Protein AF-A0A0Q6EUJ0-F1 (afdb_monomer_lite)

Sequence (81 aa):
MIQIANKSSSSLKHDFYVEQAAQCGADAARSSLHNVRERCLRAEAAWLAMAALSAAGERSRTEAAEGRLLAESTPTFGRFA

Structure (mmCIF, N/CA/C/O backbone):
data_AF-A0A0Q6EUJ0-F1
#
_entry.id   AF-A0A0Q6EUJ0-F1
#
loop_
_atom_site.group_PDB
_atom_site.id
_atom_site.type_symbol
_atom_site.label_atom_id
_atom_site.label_alt_id
_atom_site.label_comp_id
_atom_site.label_asym_id
_atom_site.label_entity_id
_atom_site.label_seq_id
_atom_site.pdbx_PDB_ins_code
_atom_site.Cartn_x
_atom_site.Cartn_y
_atom_site.Cartn_z
_atom_site.occupancy
_atom_site.B_iso_or_equiv
_atom_site.auth_seq_id
_atom_site.auth_comp_id
_atom_site.auth_asym_id
_atom_site.auth_atom_id
_atom_site.pdbx_PDB_model_num
ATOM 1 N N . MET A 1 1 ? 29.828 -17.341 1.843 1.00 40.03 1 MET A N 1
ATOM 2 C CA . MET A 1 1 ? 29.682 -16.597 0.575 1.00 40.03 1 MET A CA 1
ATOM 3 C C . MET A 1 1 ? 28.290 -15.982 0.582 1.00 40.03 1 MET A C 1
ATOM 5 O O . MET A 1 1 ? 27.328 -16.677 0.294 1.00 40.03 1 MET A O 1
ATOM 9 N N . ILE A 1 2 ? 28.153 -14.750 1.078 1.00 36.81 2 ILE A N 1
ATOM 10 C CA . ILE A 1 2 ? 26.842 -14.104 1.239 1.00 36.81 2 ILE A CA 1
ATOM 11 C C . ILE A 1 2 ? 26.617 -13.253 -0.006 1.00 36.81 2 ILE A C 1
ATOM 13 O O . ILE A 1 2 ? 27.341 -12.286 -0.230 1.00 36.81 2 ILE A O 1
ATOM 17 N N . GLN A 1 3 ? 25.65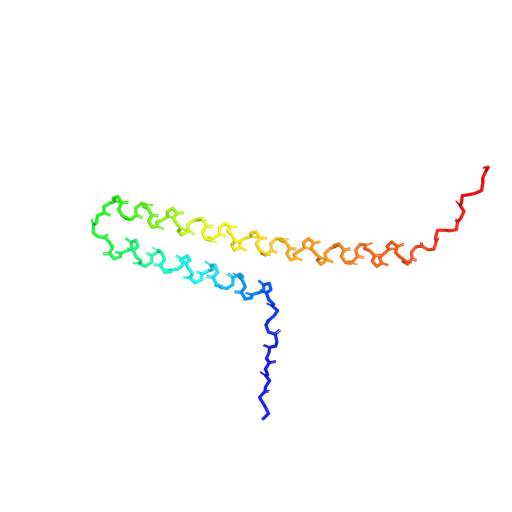8 -13.647 -0.842 1.00 46.94 3 GLN A N 1
ATOM 18 C CA . GLN A 1 3 ? 25.213 -12.814 -1.950 1.00 46.94 3 GLN A CA 1
ATOM 19 C C . GLN A 1 3 ? 24.354 -11.687 -1.384 1.00 46.94 3 GLN A C 1
ATOM 21 O O . GLN A 1 3 ? 23.207 -11.893 -0.996 1.00 46.94 3 GLN A O 1
ATOM 26 N N . ILE A 1 4 ? 24.929 -10.491 -1.310 1.00 52.12 4 ILE A N 1
ATOM 27 C CA . ILE A 1 4 ? 24.169 -9.272 -1.060 1.00 52.12 4 ILE A CA 1
ATOM 28 C C . ILE A 1 4 ? 23.495 -8.946 -2.390 1.00 52.12 4 ILE A C 1
ATOM 30 O O . ILE A 1 4 ? 24.101 -8.342 -3.272 1.00 52.12 4 ILE A O 1
ATOM 34 N N . ALA A 1 5 ? 22.267 -9.434 -2.574 1.00 56.06 5 ALA A N 1
ATOM 35 C CA . ALA A 1 5 ? 21.430 -9.025 -3.690 1.00 56.06 5 ALA A CA 1
ATOM 36 C C . ALA A 1 5 ? 21.274 -7.502 -3.604 1.00 56.06 5 ALA A C 1
ATOM 38 O O . ALA A 1 5 ? 20.613 -6.989 -2.701 1.00 56.06 5 ALA A O 1
ATOM 39 N N . ASN A 1 6 ? 21.950 -6.774 -4.495 1.00 58.78 6 ASN A N 1
ATOM 40 C CA . ASN A 1 6 ? 21.885 -5.321 -4.554 1.00 58.78 6 ASN A CA 1
ATOM 41 C C . ASN A 1 6 ? 20.477 -4.923 -5.011 1.00 58.78 6 ASN A C 1
ATOM 43 O O . ASN A 1 6 ? 20.195 -4.826 -6.204 1.00 58.78 6 ASN A O 1
ATOM 47 N N . LYS A 1 7 ? 19.560 -4.786 -4.053 1.00 56.41 7 LYS A N 1
ATOM 48 C CA . LYS A 1 7 ? 18.176 -4.388 -4.289 1.00 56.41 7 LYS A CA 1
ATOM 49 C C . LYS A 1 7 ? 18.194 -2.935 -4.764 1.00 56.41 7 LYS A C 1
ATOM 51 O O . LYS A 1 7 ? 18.468 -2.022 -3.988 1.00 56.41 7 LYS A O 1
ATOM 56 N N . SER A 1 8 ? 17.944 -2.722 -6.053 1.00 62.19 8 SER A N 1
ATOM 57 C CA . SER A 1 8 ? 17.915 -1.391 -6.660 1.00 62.19 8 SER A CA 1
ATOM 58 C C . SER A 1 8 ? 16.984 -0.452 -5.881 1.00 62.19 8 SER A C 1
ATOM 60 O O . SER A 1 8 ? 15.889 -0.850 -5.481 1.00 62.19 8 SER A O 1
ATOM 62 N N . SER A 1 9 ? 17.382 0.815 -5.714 1.00 64.88 9 SER A N 1
ATOM 63 C CA . SER A 1 9 ? 16.631 1.831 -4.945 1.00 64.88 9 SER A CA 1
ATOM 64 C C . SER A 1 9 ? 15.149 1.951 -5.353 1.00 64.88 9 SER A C 1
ATOM 66 O O . SER A 1 9 ? 14.293 2.224 -4.516 1.00 64.88 9 SER A O 1
ATOM 68 N N . SER A 1 10 ? 14.825 1.685 -6.622 1.00 67.69 10 SER A N 1
ATOM 69 C CA . SER A 1 10 ? 13.453 1.653 -7.153 1.00 67.69 10 SER A CA 1
ATOM 70 C C . SER A 1 10 ? 12.610 0.496 -6.583 1.00 67.69 10 SER A C 1
ATOM 72 O O . SER A 1 10 ? 11.481 0.712 -6.145 1.00 67.69 10 SER A O 1
ATOM 74 N N . SER A 1 11 ? 13.186 -0.709 -6.483 1.00 79.81 11 SER A N 1
ATOM 75 C CA . SER A 1 11 ? 12.531 -1.876 -5.870 1.00 79.81 11 SER A CA 1
ATOM 76 C C . SER A 1 11 ? 12.354 -1.702 -4.361 1.00 79.81 11 SER A C 1
ATOM 78 O O . SER A 1 11 ? 11.325 -2.104 -3.832 1.00 79.81 11 SER A O 1
ATOM 80 N N . LEU A 1 12 ? 13.293 -1.036 -3.678 1.00 84.94 12 LEU A N 1
ATOM 81 C CA . LEU A 1 12 ? 13.142 -0.698 -2.256 1.00 84.94 12 LEU A CA 1
ATOM 82 C C . LEU A 1 12 ? 11.951 0.238 -2.006 1.00 84.94 12 LEU A C 1
ATOM 84 O O . LEU A 1 12 ? 11.217 0.056 -1.039 1.00 84.94 12 LEU A O 1
ATOM 88 N N . LYS A 1 13 ? 11.728 1.225 -2.886 1.00 87.75 13 LYS A N 1
ATOM 89 C CA . LYS A 1 13 ? 10.575 2.135 -2.777 1.00 87.75 13 LYS A CA 1
ATOM 90 C C . LYS A 1 13 ? 9.252 1.414 -3.009 1.00 87.75 13 LYS A C 1
ATOM 92 O O . LYS A 1 13 ? 8.299 1.667 -2.284 1.00 87.75 13 LYS A O 1
ATOM 97 N N . HIS A 1 14 ? 9.195 0.537 -4.010 1.00 90.25 14 HIS A N 1
ATOM 98 C CA . HIS A 1 14 ? 8.016 -0.289 -4.263 1.00 90.25 14 HIS A CA 1
ATOM 99 C C . HIS A 1 14 ? 7.648 -1.126 -3.033 1.00 90.25 14 HIS A C 1
ATOM 101 O O . HIS A 1 14 ? 6.518 -1.043 -2.557 1.00 90.25 14 HIS A O 1
ATOM 107 N N . ASP A 1 15 ? 8.611 -1.869 -2.491 1.00 90.62 15 ASP A N 1
ATOM 108 C CA . ASP A 1 15 ? 8.373 -2.766 -1.358 1.00 90.62 15 ASP A CA 1
ATOM 109 C C . ASP A 1 15 ? 7.957 -1.986 -0.107 1.00 90.62 15 ASP A C 1
ATOM 111 O O . ASP A 1 15 ? 6.998 -2.366 0.560 1.00 90.62 15 ASP A O 1
ATOM 115 N N . PHE A 1 16 ? 8.575 -0.826 0.136 1.00 93.31 16 PHE A N 1
ATOM 116 C CA . PHE A 1 16 ? 8.158 0.081 1.203 1.00 93.31 16 PHE A CA 1
ATOM 117 C C . PHE A 1 16 ? 6.690 0.517 1.064 1.00 93.31 16 PHE A C 1
ATOM 119 O O . PHE A 1 16 ? 5.943 0.502 2.040 1.00 93.31 16 PHE A O 1
ATOM 126 N N . TYR A 1 17 ? 6.247 0.897 -0.139 1.00 93.81 17 TYR A N 1
ATOM 127 C CA . TYR A 1 17 ? 4.852 1.293 -0.354 1.00 93.81 17 TYR A CA 1
ATOM 128 C C . TYR A 1 17 ? 3.879 0.124 -0.157 1.00 93.81 17 TYR A C 1
ATOM 130 O O . TYR A 1 17 ? 2.802 0.321 0.405 1.00 93.81 17 TYR A O 1
ATOM 138 N N . VAL A 1 18 ? 4.260 -1.092 -0.555 1.00 94.69 18 VAL A N 1
ATOM 139 C CA . VAL A 1 18 ? 3.452 -2.300 -0.320 1.00 94.69 18 VAL A CA 1
ATOM 140 C C . VAL A 1 18 ? 3.345 -2.617 1.175 1.00 94.69 18 VAL A C 1
ATOM 142 O O . VAL A 1 18 ? 2.251 -2.905 1.659 1.00 94.69 18 VAL A O 1
ATOM 145 N N . GLU A 1 19 ? 4.440 -2.509 1.928 1.00 95.81 19 GLU A N 1
ATOM 146 C CA . GLU A 1 19 ? 4.430 -2.700 3.384 1.00 95.81 19 GLU A CA 1
ATOM 147 C C . GLU A 1 19 ? 3.528 -1.678 4.090 1.00 95.81 19 GLU A C 1
ATOM 149 O O . GLU A 1 19 ? 2.734 -2.046 4.958 1.00 95.81 19 GLU A O 1
ATOM 154 N N . GLN A 1 20 ? 3.584 -0.403 3.686 1.00 96.25 20 GLN A N 1
ATOM 155 C CA . GLN A 1 20 ? 2.707 0.636 4.238 1.00 96.25 20 GLN A CA 1
ATOM 156 C C . GLN A 1 20 ? 1.228 0.382 3.924 1.00 96.25 20 GLN A C 1
ATOM 158 O O . GLN A 1 20 ? 0.372 0.589 4.789 1.00 96.25 20 GLN A O 1
ATOM 163 N N . ALA A 1 21 ? 0.917 -0.104 2.718 1.00 95.81 21 ALA A N 1
ATOM 164 C CA . ALA A 1 21 ? -0.439 -0.505 2.357 1.00 95.81 21 ALA A CA 1
ATOM 165 C C . ALA A 1 21 ? -0.943 -1.645 3.258 1.00 95.81 21 ALA A C 1
ATOM 167 O O . ALA A 1 21 ? -2.013 -1.528 3.856 1.00 95.81 21 ALA A O 1
ATOM 168 N N . ALA A 1 22 ? -0.137 -2.697 3.437 1.00 95.94 22 ALA A N 1
ATOM 169 C CA . ALA A 1 22 ? -0.483 -3.833 4.291 1.00 95.94 22 ALA A CA 1
ATOM 170 C C . ALA A 1 22 ? -0.701 -3.417 5.756 1.00 95.94 22 ALA A C 1
ATOM 172 O O . ALA A 1 22 ? -1.652 -3.867 6.401 1.00 95.94 22 ALA A O 1
ATOM 173 N N . GLN A 1 23 ? 0.140 -2.517 6.272 1.00 95.69 23 GLN A N 1
ATOM 174 C CA . GLN A 1 23 ? -0.018 -1.974 7.618 1.00 95.69 23 GLN A CA 1
ATOM 175 C C . GLN A 1 23 ? -1.337 -1.202 7.761 1.00 95.69 23 GLN A C 1
ATOM 177 O O . GLN A 1 23 ? -2.074 -1.423 8.724 1.00 95.69 23 GLN A O 1
ATOM 182 N N . CYS A 1 24 ? -1.673 -0.354 6.784 1.00 94.44 24 CYS A N 1
ATOM 183 C CA . CYS A 1 24 ? -2.935 0.387 6.771 1.00 94.44 24 CYS A CA 1
ATOM 184 C C . CYS A 1 24 ? -4.154 -0.549 6.723 1.00 94.44 24 CYS A C 1
ATOM 186 O O . CYS A 1 24 ? -5.115 -0.322 7.461 1.00 94.44 24 CYS A O 1
ATOM 188 N N . GLY A 1 25 ? -4.101 -1.626 5.932 1.00 93.88 25 GLY A N 1
ATOM 189 C CA . GLY A 1 25 ? -5.151 -2.650 5.895 1.00 93.88 25 GLY A CA 1
ATOM 190 C C . GLY A 1 25 ? -5.305 -3.386 7.232 1.00 93.88 25 GLY A C 1
ATOM 191 O O . GLY A 1 25 ? -6.420 -3.592 7.720 1.00 93.88 25 GLY A O 1
ATOM 192 N N . ALA A 1 26 ? -4.192 -3.702 7.902 1.00 96.00 26 ALA A N 1
ATOM 193 C CA . ALA A 1 26 ? -4.216 -4.296 9.238 1.00 96.00 26 ALA A CA 1
ATOM 194 C C . ALA A 1 26 ? -4.801 -3.335 10.292 1.00 96.00 26 ALA A C 1
ATOM 196 O O . ALA A 1 26 ? -5.584 -3.754 11.147 1.00 96.00 26 ALA A O 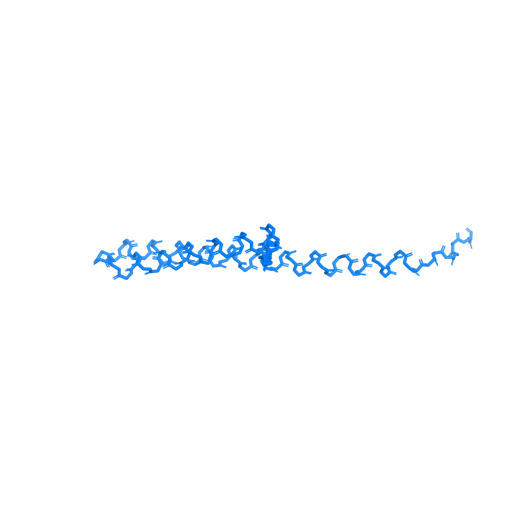1
ATOM 197 N N . ASP A 1 27 ? -4.468 -2.044 10.223 1.00 93.06 27 ASP A N 1
ATOM 198 C CA . ASP A 1 27 ? -5.057 -1.004 11.075 1.00 93.06 27 ASP A CA 1
ATOM 199 C C . ASP A 1 27 ? -6.562 -0.833 10.823 1.00 93.06 27 ASP A C 1
ATOM 201 O O . ASP A 1 27 ? -7.340 -0.713 11.774 1.00 93.06 27 ASP A O 1
ATOM 205 N N . ALA A 1 28 ? -6.995 -0.901 9.560 1.00 94.81 28 ALA A N 1
ATOM 206 C CA . ALA A 1 28 ? -8.404 -0.875 9.180 1.00 94.81 28 ALA A CA 1
ATOM 207 C C . ALA A 1 28 ? -9.180 -2.066 9.770 1.00 94.81 28 ALA A C 1
ATOM 209 O O . ALA A 1 28 ? -10.291 -1.885 10.274 1.00 94.81 28 ALA A O 1
ATOM 210 N N . ALA A 1 29 ? -8.581 -3.262 9.746 1.00 94.44 29 ALA A N 1
ATOM 211 C CA . ALA A 1 29 ? -9.165 -4.484 10.297 1.00 94.44 29 ALA A CA 1
ATOM 212 C C . ALA A 1 29 ? -9.233 -4.474 11.834 1.00 94.44 29 ALA A C 1
ATOM 214 O O . ALA A 1 29 ? -10.204 -4.962 12.411 1.00 94.44 29 ALA A O 1
ATOM 215 N N . ARG A 1 30 ? -8.229 -3.893 12.506 1.00 95.38 30 ARG A N 1
ATOM 216 C CA . ARG A 1 30 ? -8.217 -3.737 13.972 1.00 95.38 30 ARG A CA 1
ATOM 217 C C . ARG A 1 30 ? -9.177 -2.658 14.468 1.00 95.38 30 ARG A C 1
ATOM 219 O O . ARG A 1 30 ? -9.574 -2.685 15.632 1.00 95.38 30 ARG A O 1
ATOM 226 N N . SER A 1 31 ? -9.525 -1.689 13.626 1.00 92.31 31 SER A N 1
ATOM 227 C CA . SER A 1 31 ? -10.364 -0.570 14.039 1.00 92.31 31 SER A CA 1
ATOM 228 C C . SER A 1 31 ? -11.842 -0.951 14.145 1.00 92.31 31 SER A C 1
ATOM 230 O O . SER A 1 31 ? -12.478 -1.380 13.180 1.00 92.31 31 SER A O 1
ATOM 232 N N . SER A 1 32 ? -12.429 -0.707 15.318 1.00 93.25 32 SER A N 1
ATOM 233 C CA . SER A 1 32 ? -13.873 -0.826 15.549 1.00 93.25 32 SER A CA 1
ATOM 234 C C . SER A 1 32 ? -14.660 0.393 15.053 1.00 93.25 32 SER A C 1
ATOM 236 O O . SER A 1 32 ? -15.869 0.303 14.837 1.00 93.25 32 SER A O 1
ATOM 238 N N . LEU A 1 33 ? -13.986 1.527 14.830 1.00 95.88 33 LEU A N 1
ATOM 239 C CA . LEU A 1 33 ? -14.604 2.774 14.394 1.00 95.88 33 LEU A CA 1
ATOM 240 C C . LEU A 1 33 ? -14.634 2.864 12.865 1.00 95.88 33 LEU A C 1
ATOM 242 O O . LEU A 1 33 ? -13.600 2.833 12.197 1.00 95.88 33 LEU A O 1
ATOM 246 N N . HIS A 1 34 ? -15.833 3.031 12.301 1.00 94.00 34 HIS A N 1
ATOM 247 C CA . HIS A 1 34 ? -16.028 3.063 10.850 1.00 94.00 34 HIS A CA 1
ATOM 248 C C . HIS A 1 34 ? -15.239 4.186 10.160 1.00 94.00 34 HIS A C 1
ATOM 250 O O . HIS A 1 34 ? -14.586 3.941 9.152 1.00 94.00 34 HIS A O 1
ATOM 256 N N . ASN A 1 35 ? -15.226 5.393 10.728 1.00 94.38 35 ASN A N 1
ATOM 257 C CA . ASN A 1 35 ? -14.487 6.535 10.182 1.00 94.38 35 ASN A CA 1
ATOM 258 C C . ASN A 1 35 ? -12.965 6.309 10.145 1.00 94.38 35 ASN A C 1
ATOM 260 O O . ASN A 1 35 ? -12.290 6.764 9.222 1.00 94.38 35 ASN A O 1
ATOM 264 N N . VAL A 1 36 ? -12.419 5.603 11.136 1.00 94.31 36 VAL A N 1
ATOM 265 C CA . VAL A 1 36 ? -10.994 5.262 11.184 1.00 94.31 36 VAL A CA 1
ATOM 266 C C . VAL A 1 36 ? -10.679 4.186 10.150 1.00 94.31 36 VAL A C 1
ATOM 268 O O . VAL A 1 36 ? -9.726 4.354 9.394 1.00 94.31 36 VAL A O 1
ATOM 271 N N . ARG A 1 37 ? -11.519 3.148 10.045 1.00 96.00 37 ARG A N 1
ATOM 272 C CA . ARG A 1 37 ? -11.405 2.115 9.005 1.00 96.00 37 ARG A CA 1
ATOM 273 C C . ARG A 1 37 ? -11.409 2.720 7.600 1.00 96.00 37 ARG A C 1
ATOM 275 O O . ARG A 1 37 ? -10.497 2.449 6.830 1.00 96.00 37 ARG A O 1
ATOM 282 N N . GLU A 1 38 ? -12.365 3.593 7.298 1.00 96.81 38 GLU A N 1
ATOM 283 C CA . GLU A 1 38 ? -12.446 4.301 6.011 1.00 96.81 38 GLU A CA 1
ATOM 284 C C . GLU A 1 38 ? -11.172 5.097 5.703 1.00 96.81 38 GLU A C 1
ATOM 286 O O . GLU A 1 38 ? -10.648 5.052 4.590 1.00 96.81 38 GLU A O 1
ATOM 291 N N . ARG A 1 39 ? -10.634 5.815 6.697 1.00 95.94 39 ARG A N 1
ATOM 292 C CA . ARG A 1 39 ? -9.388 6.571 6.527 1.00 95.94 39 ARG A CA 1
ATOM 293 C C . ARG A 1 39 ? -8.201 5.648 6.250 1.00 95.94 39 ARG A C 1
ATOM 295 O O . ARG A 1 39 ? -7.391 5.964 5.383 1.00 95.94 39 ARG A O 1
ATOM 302 N N . CYS A 1 40 ? -8.103 4.532 6.967 1.00 95.00 40 CYS A N 1
ATOM 303 C CA . CYS A 1 40 ? -7.047 3.542 6.775 1.00 95.00 40 CYS A CA 1
ATOM 304 C C . CYS A 1 40 ? -7.126 2.888 5.387 1.00 95.00 40 CYS A C 1
ATOM 306 O O . CYS A 1 40 ? -6.104 2.803 4.717 1.00 95.00 40 CYS A O 1
ATOM 308 N N . LEU A 1 41 ? -8.324 2.544 4.904 1.00 94.94 41 LEU A N 1
ATOM 309 C CA . LEU A 1 41 ? -8.517 1.993 3.554 1.00 94.94 41 LEU A CA 1
ATOM 310 C C . LEU A 1 41 ? -8.155 2.999 2.450 1.00 94.94 41 LEU A C 1
ATOM 312 O O . LEU A 1 41 ? -7.550 2.636 1.443 1.00 94.94 41 LEU A O 1
ATOM 316 N N . ARG A 1 42 ? -8.465 4.289 2.634 1.00 95.88 42 ARG A N 1
ATOM 317 C CA . ARG A 1 42 ? -8.021 5.335 1.693 1.00 95.88 42 ARG A CA 1
ATOM 318 C C . ARG A 1 42 ? -6.504 5.495 1.687 1.00 95.88 42 ARG A C 1
ATOM 320 O O . ARG A 1 42 ? -5.925 5.704 0.624 1.00 95.88 42 ARG A O 1
ATOM 327 N N . ALA A 1 43 ? -5.869 5.402 2.855 1.00 93.94 43 ALA A N 1
ATOM 328 C CA . ALA A 1 43 ? -4.415 5.433 2.960 1.00 93.94 43 ALA A CA 1
ATOM 329 C C . ALA A 1 43 ? -3.784 4.211 2.273 1.00 93.94 43 ALA A C 1
ATOM 331 O O . ALA A 1 43 ? -2.862 4.378 1.481 1.00 93.94 43 ALA A O 1
ATOM 332 N N . GLU A 1 44 ? -4.327 3.012 2.496 1.00 96.12 44 GLU A N 1
ATOM 333 C CA . GLU A 1 44 ? -3.925 1.783 1.802 1.00 96.12 44 GLU A CA 1
ATOM 334 C C . GLU A 1 44 ? -3.999 1.946 0.278 1.00 96.12 44 GLU A C 1
ATOM 336 O O . GLU A 1 44 ? -3.010 1.712 -0.417 1.00 96.12 44 GLU A O 1
ATOM 341 N N . ALA A 1 45 ? -5.128 2.436 -0.244 1.00 95.06 45 ALA A N 1
ATOM 342 C CA . ALA A 1 45 ? -5.296 2.677 -1.676 1.00 95.06 45 ALA A CA 1
ATOM 343 C C . ALA A 1 45 ? -4.274 3.688 -2.231 1.00 95.06 45 ALA A C 1
ATOM 345 O O . ALA A 1 45 ? -3.737 3.490 -3.323 1.00 95.06 45 ALA A O 1
ATOM 346 N N . ALA A 1 46 ? -3.965 4.751 -1.480 1.00 96.69 46 ALA A N 1
ATOM 347 C CA . ALA A 1 46 ? -2.954 5.731 -1.875 1.00 96.69 46 ALA A CA 1
ATOM 348 C C . ALA A 1 46 ? -1.542 5.120 -1.919 1.00 96.69 46 ALA A C 1
ATOM 350 O O . ALA A 1 46 ? -0.790 5.372 -2.863 1.00 96.69 46 ALA A O 1
ATOM 351 N N . TRP A 1 47 ? -1.189 4.277 -0.944 1.00 95.12 47 TRP A N 1
ATOM 352 C CA . TRP A 1 47 ? 0.093 3.571 -0.933 1.00 95.12 47 TRP A CA 1
ATOM 353 C C . TRP A 1 47 ? 0.221 2.585 -2.096 1.00 95.12 47 TRP A C 1
ATOM 355 O O . TRP A 1 47 ? 1.248 2.576 -2.776 1.00 95.12 47 TRP A O 1
ATOM 365 N N . LEU A 1 48 ? -0.838 1.831 -2.405 1.00 94.62 48 LEU A N 1
ATOM 366 C CA . LEU A 1 48 ? -0.861 0.943 -3.571 1.00 94.62 48 LEU A CA 1
ATOM 367 C C . LEU A 1 48 ? -0.733 1.713 -4.892 1.00 94.62 48 LEU A C 1
ATOM 369 O O . LEU A 1 48 ? -0.014 1.272 -5.790 1.00 94.62 48 LEU A O 1
ATOM 373 N N . ALA A 1 49 ? -1.356 2.889 -5.011 1.00 93.94 49 ALA A N 1
ATOM 374 C CA . ALA A 1 49 ? -1.195 3.745 -6.187 1.00 93.94 49 ALA A CA 1
ATOM 375 C C . ALA A 1 49 ? 0.261 4.224 -6.358 1.00 93.94 49 ALA A C 1
ATOM 377 O O . ALA A 1 49 ? 0.788 4.229 -7.472 1.00 93.94 49 ALA A O 1
ATOM 378 N N . MET A 1 50 ? 0.943 4.561 -5.259 1.00 91.12 50 MET A N 1
ATOM 379 C CA . MET A 1 50 ? 2.363 4.937 -5.274 1.00 91.12 50 MET A CA 1
ATOM 380 C C . MET A 1 50 ? 3.282 3.756 -5.620 1.00 91.12 50 MET A C 1
ATOM 382 O O . MET A 1 50 ? 4.263 3.941 -6.346 1.00 91.12 50 MET A O 1
ATOM 386 N N . ALA A 1 51 ? 2.954 2.543 -5.165 1.00 92.69 51 ALA A N 1
ATOM 387 C CA . ALA A 1 51 ? 3.643 1.317 -5.571 1.00 92.69 51 ALA A CA 1
ATOM 388 C C . ALA A 1 51 ? 3.481 1.052 -7.077 1.00 92.69 51 ALA A C 1
ATOM 390 O O . ALA A 1 51 ? 4.456 0.792 -7.782 1.00 92.69 51 ALA A O 1
ATOM 391 N N . ALA A 1 52 ? 2.265 1.199 -7.605 1.00 90.00 52 ALA A N 1
ATOM 392 C CA . ALA A 1 52 ? 2.012 1.048 -9.034 1.00 90.00 52 ALA A CA 1
ATOM 393 C C . ALA A 1 52 ? 2.781 2.090 -9.864 1.00 90.00 52 ALA A C 1
ATOM 395 O O . ALA A 1 52 ? 3.379 1.747 -10.887 1.00 90.00 52 ALA A O 1
ATOM 396 N N . LEU A 1 53 ? 2.824 3.345 -9.405 1.00 88.75 53 LEU A N 1
ATOM 397 C CA . LEU A 1 53 ? 3.568 4.417 -10.066 1.00 88.75 53 LEU A CA 1
ATOM 398 C C . LEU A 1 53 ? 5.082 4.164 -10.057 1.00 88.75 53 LEU A C 1
ATOM 400 O O . LEU A 1 53 ? 5.742 4.383 -11.074 1.00 88.75 53 LEU A O 1
ATOM 404 N N . SER A 1 54 ? 5.644 3.683 -8.943 1.00 87.25 54 SER A N 1
ATOM 405 C CA . SER A 1 54 ? 7.076 3.374 -8.867 1.00 87.25 54 SER A CA 1
ATOM 406 C C . SER A 1 54 ? 7.459 2.237 -9.822 1.00 87.25 54 SER A C 1
ATOM 408 O O . SER A 1 54 ? 8.464 2.349 -10.529 1.00 87.25 54 SER A O 1
ATOM 410 N N . ALA A 1 55 ? 6.610 1.210 -9.934 1.00 84.38 55 ALA A N 1
ATOM 411 C CA . ALA A 1 55 ? 6.781 0.111 -10.880 1.00 84.38 55 ALA A CA 1
ATOM 412 C C . ALA A 1 55 ? 6.591 0.540 -12.349 1.00 84.38 55 ALA A C 1
ATOM 414 O O . ALA A 1 55 ? 7.293 0.052 -13.235 1.00 84.38 55 ALA A O 1
ATOM 415 N N . ALA A 1 56 ? 5.656 1.450 -12.635 1.00 82.12 56 ALA A N 1
ATOM 416 C CA . ALA A 1 56 ? 5.443 1.982 -13.983 1.00 82.12 56 ALA A CA 1
ATOM 417 C C . ALA A 1 56 ? 6.600 2.889 -14.434 1.00 82.12 56 ALA A C 1
ATOM 419 O O . ALA A 1 56 ? 7.058 2.793 -15.571 1.00 82.12 56 ALA A O 1
ATOM 420 N N . GLY A 1 57 ? 7.128 3.720 -13.529 1.00 76.50 57 GLY A N 1
ATOM 421 C CA . GLY A 1 57 ? 8.317 4.529 -13.795 1.00 76.50 57 GLY A CA 1
ATOM 422 C C . GLY A 1 57 ? 9.559 3.685 -14.095 1.00 76.50 57 GLY A C 1
ATOM 423 O O . GLY A 1 57 ? 10.414 4.117 -14.862 1.00 76.50 57 GLY A O 1
ATOM 424 N N . GLU A 1 58 ? 9.658 2.476 -13.538 1.00 69.62 58 GLU A N 1
ATOM 425 C CA . GLU A 1 58 ? 10.718 1.523 -13.889 1.00 69.62 58 GLU A CA 1
ATOM 426 C C . GLU A 1 58 ? 10.590 1.022 -15.332 1.00 69.62 58 GLU A C 1
ATOM 428 O O . GLU A 1 58 ? 11.558 1.065 -16.092 1.00 69.62 58 GLU A O 1
ATOM 433 N N . ARG A 1 59 ? 9.382 0.616 -15.738 1.00 65.69 59 ARG A N 1
ATO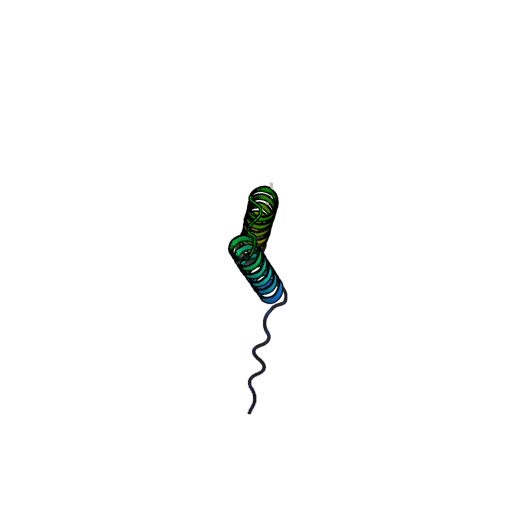M 434 C CA . ARG A 1 59 ? 9.104 0.183 -17.116 1.00 65.69 59 ARG A CA 1
ATOM 435 C C . ARG A 1 59 ? 9.411 1.284 -18.128 1.00 65.69 59 ARG A C 1
ATOM 437 O O . ARG A 1 59 ? 10.155 1.065 -19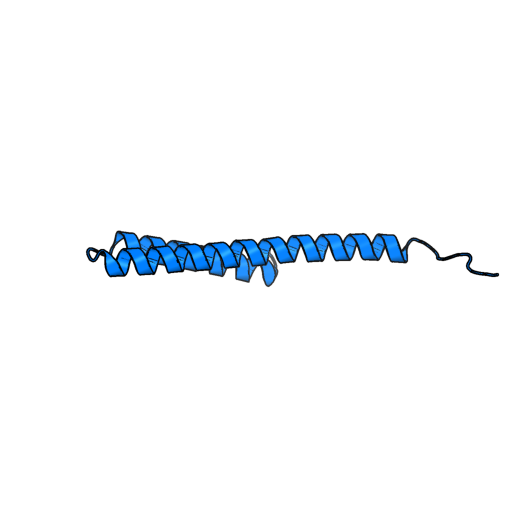.070 1.00 65.69 59 ARG A O 1
ATOM 444 N N . SER A 1 60 ? 8.974 2.511 -17.860 1.00 67.19 60 SER A N 1
ATOM 445 C CA . SER A 1 60 ? 9.281 3.637 -18.747 1.00 67.19 60 SER A CA 1
ATOM 446 C C . SER A 1 60 ? 10.782 3.959 -18.817 1.00 67.19 60 SER A C 1
ATOM 448 O O . SER A 1 60 ? 11.284 4.296 -19.887 1.00 67.19 60 SER A O 1
ATOM 450 N N . ARG A 1 61 ? 11.533 3.834 -17.710 1.00 61.09 61 ARG A N 1
ATOM 451 C CA . ARG A 1 61 ? 12.996 4.027 -17.725 1.00 61.09 61 ARG A CA 1
ATOM 452 C C . ARG A 1 61 ? 13.725 2.946 -18.519 1.00 61.09 61 ARG A C 1
ATOM 454 O O . ARG A 1 61 ? 14.675 3.272 -19.224 1.00 61.09 61 ARG A O 1
ATOM 461 N N . THR A 1 62 ? 13.299 1.692 -18.395 1.00 63.69 62 THR A N 1
ATOM 462 C CA . THR A 1 62 ? 13.880 0.568 -19.148 1.00 63.69 62 THR A CA 1
ATOM 463 C C . THR A 1 62 ? 13.584 0.702 -20.643 1.00 63.69 62 THR A C 1
ATOM 465 O O . THR A 1 62 ? 14.519 0.701 -21.438 1.00 63.69 62 THR A O 1
ATOM 468 N N . GLU A 1 63 ? 12.339 0.998 -21.017 1.00 64.69 63 GLU A N 1
ATOM 469 C CA . GLU A 1 63 ? 11.941 1.271 -22.407 1.00 64.69 63 GLU A CA 1
ATOM 470 C C . GLU A 1 63 ? 12.670 2.489 -23.005 1.00 64.69 63 GLU A C 1
ATOM 472 O O . GLU A 1 63 ? 13.108 2.459 -24.154 1.00 64.69 63 GLU A O 1
ATOM 477 N N . ALA A 1 64 ? 12.860 3.567 -22.234 1.00 61.50 64 ALA A N 1
ATOM 478 C CA . ALA A 1 64 ? 13.602 4.742 -22.694 1.00 61.50 64 ALA A CA 1
ATOM 479 C C . ALA A 1 64 ? 15.105 4.467 -22.870 1.00 61.50 64 ALA A C 1
ATOM 481 O O . ALA A 1 64 ? 15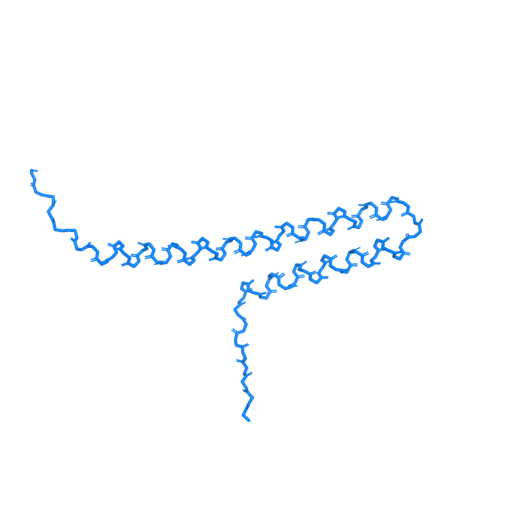.733 5.052 -23.756 1.00 61.50 64 ALA A O 1
ATOM 482 N N . ALA A 1 65 ? 15.691 3.596 -22.043 1.00 59.53 65 ALA A N 1
ATOM 483 C CA . ALA A 1 65 ? 17.071 3.154 -22.211 1.00 59.53 65 ALA A CA 1
ATOM 484 C C . ALA A 1 65 ? 17.221 2.297 -23.477 1.00 59.53 65 ALA A C 1
ATOM 486 O O . ALA A 1 65 ? 18.117 2.552 -24.278 1.00 59.53 65 ALA A O 1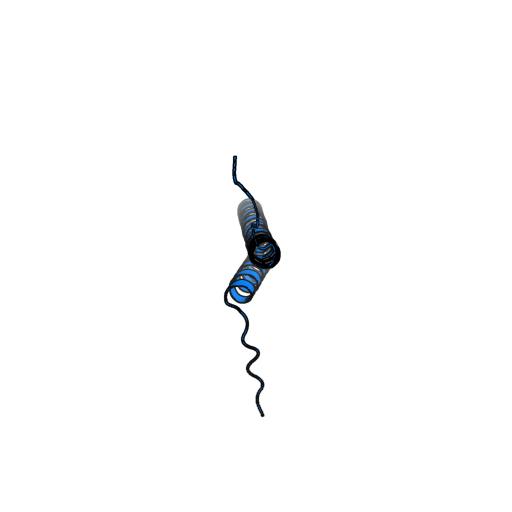
ATOM 487 N N . GLU A 1 66 ? 16.307 1.354 -23.711 1.00 60.41 66 GLU A N 1
ATOM 488 C CA . GLU A 1 66 ? 16.283 0.521 -24.921 1.00 60.41 66 GLU A CA 1
ATOM 489 C C . GLU A 1 66 ? 16.058 1.356 -26.192 1.00 60.41 66 GLU A C 1
ATOM 491 O O . GLU A 1 66 ? 16.806 1.232 -27.163 1.00 60.41 66 GLU A O 1
ATOM 496 N N . GLY A 1 67 ? 15.096 2.282 -26.172 1.00 62.25 67 GLY A N 1
ATOM 497 C CA . GLY A 1 67 ? 14.837 3.196 -27.285 1.00 62.25 67 GLY A CA 1
ATOM 498 C C . GLY A 1 67 ? 16.016 4.127 -27.589 1.00 62.25 67 GLY A C 1
ATOM 499 O O . GLY A 1 67 ? 16.302 4.399 -28.755 1.00 62.25 67 GLY A O 1
ATOM 500 N N . ARG A 1 68 ? 16.750 4.578 -26.562 1.00 56.00 68 ARG A N 1
ATOM 501 C CA . ARG A 1 68 ? 17.975 5.375 -26.743 1.00 56.00 68 ARG A CA 1
ATOM 502 C C . ARG A 1 68 ? 19.098 4.557 -27.376 1.00 56.00 68 ARG A C 1
ATOM 504 O O . ARG A 1 68 ? 19.751 5.064 -28.281 1.00 56.00 68 ARG A O 1
ATOM 511 N N . LEU A 1 69 ? 19.284 3.303 -26.963 1.00 59.81 69 LEU A N 1
ATOM 512 C CA . LEU A 1 69 ? 20.280 2.411 -27.566 1.00 59.81 69 LEU A CA 1
ATOM 513 C C . LEU A 1 69 ? 19.975 2.138 -29.048 1.00 59.81 69 LEU A C 1
ATOM 515 O O . LEU A 1 69 ? 20.896 2.097 -29.863 1.00 59.81 69 LEU A O 1
ATOM 519 N N . LEU A 1 70 ? 18.696 2.022 -29.422 1.00 60.53 70 LEU A N 1
ATOM 520 C CA . LEU A 1 70 ? 18.261 1.898 -30.822 1.00 60.53 70 LEU A CA 1
ATOM 521 C C . LEU A 1 70 ? 18.471 3.196 -31.625 1.00 60.53 70 LEU A C 1
ATOM 523 O O . LEU A 1 70 ? 18.870 3.157 -32.790 1.00 60.53 70 LEU A O 1
ATOM 527 N N . ALA A 1 71 ? 18.252 4.358 -31.006 1.00 59.66 71 ALA A N 1
ATOM 528 C CA . ALA A 1 71 ? 18.492 5.654 -31.639 1.00 59.66 71 ALA A CA 1
ATOM 529 C C . ALA A 1 71 ? 19.992 5.941 -31.841 1.00 59.66 71 ALA A C 1
ATOM 531 O O . ALA A 1 71 ? 20.385 6.425 -32.899 1.00 59.66 71 ALA A O 1
ATOM 532 N N . GLU A 1 72 ? 20.840 5.597 -30.867 1.00 58.22 72 GLU A N 1
ATOM 533 C CA . GLU A 1 72 ? 22.301 5.750 -30.956 1.00 58.22 72 GLU A CA 1
ATOM 534 C C . GLU A 1 72 ? 22.942 4.758 -31.942 1.00 58.22 72 GLU A C 1
ATOM 536 O O . GLU A 1 72 ? 23.966 5.069 -32.547 1.00 58.22 72 GLU A O 1
ATOM 541 N N . SER A 1 73 ? 22.323 3.593 -32.163 1.00 58.56 73 SER A N 1
ATOM 542 C CA . SER A 1 73 ? 22.768 2.605 -33.159 1.00 58.56 73 SER A CA 1
ATOM 543 C C . SER A 1 73 ? 22.235 2.855 -34.572 1.00 58.56 73 SER A C 1
ATOM 545 O O . SER A 1 73 ? 22.636 2.153 -35.500 1.00 58.56 73 SER A O 1
ATOM 547 N N . THR A 1 74 ? 21.399 3.879 -34.769 1.00 51.25 74 THR A N 1
ATOM 548 C CA . THR A 1 74 ? 21.030 4.359 -36.103 1.00 51.25 74 THR A CA 1
ATOM 549 C C . THR A 1 74 ? 22.018 5.460 -36.507 1.00 51.25 74 THR A C 1
ATOM 551 O O . THR A 1 74 ? 21.813 6.621 -36.137 1.00 51.25 74 THR A O 1
ATOM 554 N N . PRO A 1 75 ? 23.112 5.164 -37.244 1.00 57.50 75 PRO A N 1
ATOM 555 C CA . PRO A 1 75 ? 23.990 6.216 -37.732 1.00 57.50 75 PRO A CA 1
ATOM 556 C C . PRO A 1 75 ? 23.155 7.118 -38.637 1.00 57.50 75 PRO A C 1
ATOM 558 O O . PRO A 1 75 ? 22.660 6.692 -39.681 1.00 57.50 75 PRO A O 1
ATOM 561 N N . THR A 1 76 ? 22.958 8.365 -38.213 1.00 60.94 76 THR A N 1
ATOM 562 C CA . THR A 1 76 ? 22.232 9.365 -38.996 1.00 60.94 76 THR A CA 1
ATOM 563 C C . THR A 1 76 ? 23.127 9.783 -40.159 1.00 60.94 76 THR A C 1
ATOM 565 O O . THR A 1 76 ? 23.825 10.792 -40.107 1.00 60.94 76 THR A O 1
ATOM 568 N N . PHE A 1 77 ? 23.161 8.958 -41.203 1.00 59.09 77 PHE A N 1
ATOM 569 C CA . PHE A 1 77 ? 23.783 9.295 -42.471 1.00 59.09 77 PHE A CA 1
ATOM 570 C C . PHE A 1 77 ? 22.723 9.931 -43.365 1.00 59.09 77 PHE A C 1
ATOM 572 O O . PHE A 1 77 ? 21.785 9.274 -43.804 1.00 59.09 77 PHE A O 1
ATOM 579 N N . GLY A 1 78 ? 22.900 11.220 -43.646 1.00 61.41 78 GLY A N 1
ATOM 580 C CA . GLY A 1 78 ? 22.204 11.883 -44.741 1.00 61.41 78 GLY A CA 1
ATOM 581 C C . GLY A 1 78 ? 21.081 12.818 -44.315 1.00 61.41 78 GLY A C 1
ATOM 582 O O . GLY A 1 78 ? 19.902 12.494 -44.409 1.00 61.41 78 GLY A O 1
ATOM 583 N N . ARG A 1 79 ? 21.455 14.060 -44.007 1.00 58.56 79 ARG A N 1
ATOM 584 C CA . ARG A 1 79 ? 20.656 15.208 -44.438 1.00 58.56 79 ARG A CA 1
ATOM 585 C C . ARG A 1 79 ? 21.577 16.210 -45.122 1.00 58.56 79 ARG A C 1
ATOM 587 O O . ARG A 1 79 ? 22.128 17.091 -44.478 1.00 58.56 79 ARG A O 1
ATOM 594 N N . PHE A 1 80 ? 21.756 16.019 -46.425 1.00 46.69 80 PHE A N 1
ATOM 595 C CA . PHE A 1 80 ? 22.301 17.023 -47.332 1.00 46.69 80 PHE A CA 1
ATOM 596 C C . PHE A 1 80 ? 21.233 17.323 -48.383 1.00 46.69 80 PHE A C 1
ATOM 598 O O . PHE A 1 80 ? 20.862 16.438 -49.153 1.00 46.69 80 PHE A O 1
ATOM 605 N N . ALA A 1 81 ? 20.730 18.553 -48.358 1.00 59.38 81 ALA A N 1
ATOM 606 C CA . ALA A 1 81 ? 20.057 19.236 -49.454 1.00 59.38 81 ALA A CA 1
ATOM 607 C C . ALA A 1 81 ? 20.322 20.733 -49.277 1.00 59.38 81 ALA A C 1
ATOM 609 O O . ALA A 1 81 ? 20.175 21.198 -48.121 1.00 59.38 81 ALA A O 1
#

Radius of gyration: 21.36 Å; chains: 1; bounding box: 46×36×65 Å

Secondary structure (DSSP, 8-state):
--------HHHHHHHHHHHHHHHHHHHHHH---HHHHHHHHHHHHHHHHHHHHHHHHHHHHHHHHHHHHHHHTS-------

pLDDT: mean 78.26, std 17.85, range [36.81, 96.81]

Foldseek 3Di:
DDPPPPCPPLNVLLVVLQVQLVVLCVQLVPDPDPVSNVVSNVSSVVSVVSSVVSVVVVVVVVVVVVVVVVVVVPPPPDDDD